Protein AF-A0A0V0TUW4-F1 (afdb_monomer)

InterPro domains:
  IPR000477 Reverse transcriptase domain [PF00078] (14-76)
  IPR000477 Reverse transcriptase domain [PS50878] (1-81)
  IPR043502 DNA/RNA polymerase superfamily [SSF56672] (12-74)

Sequence (81 aa):
MLTGTTYAEFKELKGTPVRICNGVRQGDPLSPLLFCLFIDELIDQLQTSGPGYDFRGSKICVLAFADDLTLLADSAAGLKI

Mean predicted aligned error: 5.82 Å

pLDDT: mean 89.93, std 6.63, range [61.25, 96.25]

Secondary structure (DSSP, 8-state):
---EEE--EETTEE---EEE-S---TT-TTHHHHHHHHHHHHHHHHHHHS--EEETTEEE-EEEETTEEEE--SSTTTT--

Nearest PDB structures (foldseek):
  6dt7-assembly1_B  TM=3.194E-01  e=2.318E+00  Enquatrovirus N4

Organism: NCBI:txid144512

Radius of gyration: 18.42 Å; Cα contacts (8 Å, |Δi|>4): 94; chains: 1; bounding box: 47×25×41 Å

Solvent-accessible surface area (backbone atoms only — not comparable to full-atom values): 5049 Å² total; per-residue (Å²): 119,41,76,54,72,48,59,56,75,56,95,91,45,71,54,72,80,42,75,44,82,72,58,64,51,87,92,44,88,61,31,64,58,57,50,50,60,57,49,48,59,52,50,55,50,43,59,74,72,53,58,32,25,76,56,93,88,42,74,40,27,68,49,78,55,93,94,49,72,46,81,35,40,82,39,78,67,50,67,64,119

Structure (mmCIF, N/CA/C/O backbone):
data_AF-A0A0V0TUW4-F1
#
_entry.id   AF-A0A0V0TUW4-F1
#
loop_
_atom_site.group_PDB
_atom_site.id
_atom_site.type_symbol
_atom_site.label_atom_id
_atom_site.label_alt_id
_atom_site.label_comp_id
_atom_site.label_asym_id
_atom_site.label_entity_id
_atom_site.label_seq_id
_atom_site.pdbx_PDB_ins_code
_atom_site.Cartn_x
_atom_site.Cartn_y
_atom_site.Cartn_z
_atom_site.occupancy
_atom_site.B_iso_or_equiv
_atom_site.auth_seq_id
_atom_site.auth_comp_id
_atom_site.auth_asym_id
_atom_site.auth_atom_id
_atom_site.pdbx_PDB_model_num
ATOM 1 N N . MET A 1 1 ? 6.389 -8.364 -14.174 1.00 61.66 1 MET A N 1
ATOM 2 C CA . MET A 1 1 ? 7.446 -7.854 -13.272 1.00 61.66 1 MET A CA 1
AT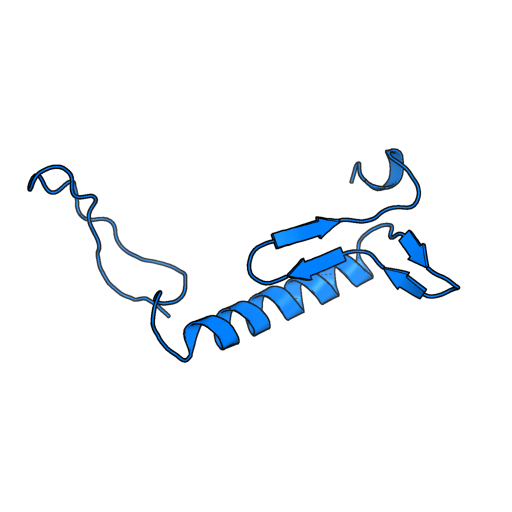OM 3 C C . MET A 1 1 ? 8.465 -7.090 -14.092 1.00 61.66 1 MET A C 1
ATOM 5 O O . MET A 1 1 ? 8.830 -7.567 -15.162 1.00 61.66 1 MET A O 1
ATOM 9 N N . LEU A 1 2 ? 8.906 -5.923 -13.620 1.00 70.06 2 LEU A N 1
ATOM 10 C CA . LEU A 1 2 ? 10.047 -5.233 -14.222 1.00 70.06 2 LEU A CA 1
ATOM 11 C C . LEU A 1 2 ? 11.307 -6.086 -14.052 1.00 70.06 2 LEU A C 1
ATOM 13 O O . LEU A 1 2 ? 11.791 -6.270 -12.941 1.00 70.06 2 LEU A O 1
ATOM 17 N N . THR A 1 3 ? 11.854 -6.575 -15.158 1.00 72.00 3 THR A N 1
ATOM 18 C CA . THR A 1 3 ? 13.173 -7.211 -15.195 1.00 72.00 3 THR A CA 1
ATOM 19 C C . THR A 1 3 ? 14.073 -6.383 -16.100 1.00 72.00 3 THR A C 1
ATOM 21 O O . THR A 1 3 ? 13.713 -6.123 -17.248 1.00 72.00 3 THR A O 1
ATOM 24 N N . GLY A 1 4 ? 15.225 -5.942 -15.598 1.00 85.25 4 GLY A N 1
ATOM 25 C CA . GLY A 1 4 ? 16.159 -5.124 -16.370 1.00 85.25 4 GLY A CA 1
ATOM 26 C C . GLY A 1 4 ? 17.178 -4.398 -15.501 1.00 85.25 4 GLY A C 1
ATOM 27 O O . GLY A 1 4 ? 17.312 -4.676 -14.308 1.00 85.25 4 GLY A O 1
ATOM 28 N N . THR A 1 5 ? 17.879 -3.447 -16.109 1.00 89.69 5 THR A N 1
ATOM 29 C CA . THR A 1 5 ? 18.875 -2.602 -15.447 1.00 89.69 5 THR A CA 1
ATOM 30 C C . THR A 1 5 ? 18.559 -1.142 -15.755 1.00 89.69 5 THR A C 1
ATOM 32 O O . THR A 1 5 ? 18.257 -0.808 -16.899 1.00 89.69 5 THR A O 1
ATOM 35 N N . THR A 1 6 ? 18.616 -0.284 -14.742 1.00 90.44 6 THR A N 1
ATOM 36 C CA . THR A 1 6 ? 18.467 1.174 -14.857 1.00 90.44 6 THR A CA 1
ATOM 37 C C . THR A 1 6 ? 19.746 1.872 -14.387 1.00 90.44 6 THR A C 1
ATOM 39 O O . THR A 1 6 ? 20.682 1.213 -13.945 1.00 90.44 6 THR A O 1
ATOM 42 N N . TYR A 1 7 ? 19.824 3.191 -14.490 1.00 93.62 7 TYR A N 1
ATOM 43 C CA . TYR A 1 7 ? 20.911 4.008 -13.948 1.00 93.62 7 TYR A CA 1
ATOM 44 C C . TYR A 1 7 ? 20.349 5.378 -13.557 1.00 93.62 7 TYR A C 1
ATOM 46 O O . TYR A 1 7 ? 19.380 5.850 -14.150 1.00 93.62 7 TYR A O 1
ATOM 54 N N . ALA A 1 8 ? 20.947 6.025 -12.558 1.00 93.38 8 ALA A N 1
ATOM 55 C CA . ALA A 1 8 ? 20.661 7.431 -12.284 1.00 93.38 8 ALA A CA 1
ATOM 56 C C . ALA A 1 8 ? 21.325 8.304 -13.361 1.00 93.38 8 ALA A C 1
ATOM 58 O O . ALA A 1 8 ? 22.456 8.022 -13.754 1.00 93.38 8 ALA A O 1
ATOM 59 N N . GLU A 1 9 ? 20.650 9.351 -13.831 1.00 94.44 9 GLU A N 1
ATOM 60 C CA . GLU A 1 9 ? 21.189 10.278 -14.831 1.00 94.44 9 GLU A CA 1
ATOM 61 C C . GLU A 1 9 ? 21.063 11.727 -14.346 1.00 94.44 9 GLU A C 1
ATOM 63 O O . GLU A 1 9 ? 19.989 12.154 -13.921 1.00 94.44 9 GLU A O 1
ATOM 68 N N . PHE A 1 10 ? 22.159 12.489 -14.407 1.00 94.25 10 PHE A N 1
ATOM 69 C CA . PHE A 1 10 ? 22.176 13.918 -14.089 1.00 94.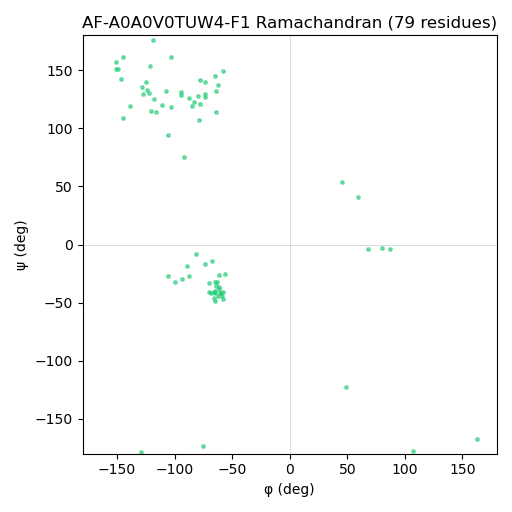25 10 PHE A CA 1
ATOM 70 C C . PHE A 1 10 ? 23.039 14.679 -15.091 1.00 94.25 10 PHE A C 1
ATOM 72 O O . PHE A 1 10 ? 24.240 14.436 -15.175 1.00 94.25 10 PHE A O 1
ATOM 79 N N . LYS A 1 11 ? 22.436 15.631 -15.818 1.00 88.19 11 LYS A N 1
ATOM 80 C CA . LYS A 1 11 ? 23.120 16.447 -16.840 1.00 88.19 11 LYS A CA 1
ATOM 81 C C . LYS A 1 11 ? 24.011 15.591 -17.759 1.00 88.19 11 LYS A C 1
ATOM 83 O O . LYS A 1 11 ? 25.205 15.842 -17.868 1.00 88.19 11 LYS A O 1
ATOM 88 N N . GLU A 1 12 ? 23.419 14.550 -18.350 1.00 90.94 12 GLU A N 1
ATOM 89 C CA . GLU A 1 12 ? 24.057 13.578 -19.262 1.00 90.94 12 GLU A CA 1
ATOM 90 C C . GLU A 1 12 ? 25.100 12.635 -18.629 1.00 90.94 12 GLU A C 1
ATOM 92 O O . GLU A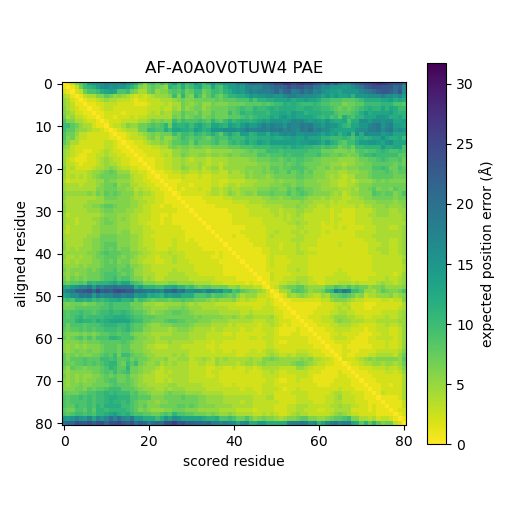 1 12 ? 25.588 11.713 -19.287 1.00 90.94 12 GLU A O 1
ATOM 97 N N . LEU A 1 13 ? 25.417 12.788 -17.339 1.00 92.88 13 LEU A N 1
ATOM 98 C CA . LEU A 1 13 ? 26.245 11.833 -16.607 1.00 92.88 13 LEU A CA 1
ATOM 99 C C . LEU A 1 13 ? 25.385 10.674 -16.111 1.00 92.88 13 LEU A C 1
ATOM 101 O O . LEU A 1 13 ? 24.438 10.872 -15.347 1.00 92.88 13 LEU A O 1
ATOM 105 N N . LYS A 1 14 ? 25.749 9.456 -16.515 1.00 94.62 14 LYS A N 1
ATOM 106 C CA . LYS A 1 14 ? 25.108 8.219 -16.060 1.00 94.62 14 LYS A CA 1
ATOM 107 C C . LYS A 1 14 ? 25.878 7.627 -14.886 1.00 94.62 14 LYS A C 1
ATOM 109 O O . LYS A 1 14 ? 27.099 7.490 -14.935 1.00 94.62 14 LYS A O 1
ATOM 114 N N . GLY A 1 15 ? 25.148 7.281 -13.835 1.00 94.69 15 GLY A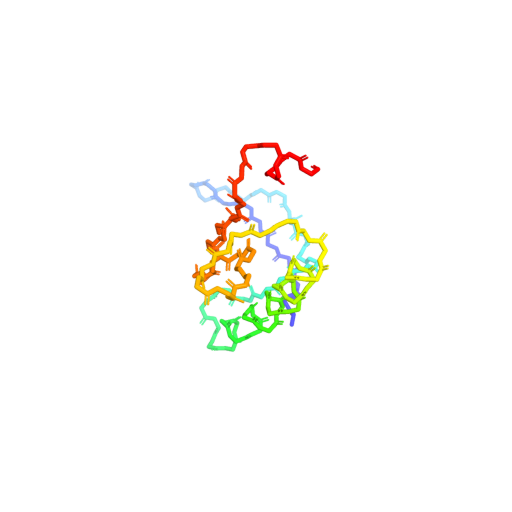 N 1
ATOM 115 C CA . GLY A 1 15 ? 25.663 6.567 -12.676 1.00 94.69 15 GLY A CA 1
ATOM 116 C C . GLY A 1 15 ? 25.897 5.082 -12.954 1.00 94.69 15 GLY A C 1
ATOM 117 O O . GLY A 1 15 ? 25.759 4.592 -14.077 1.00 94.69 15 GLY A O 1
ATOM 118 N N . THR A 1 16 ? 26.236 4.344 -11.901 1.00 96.25 16 THR A N 1
ATOM 119 C CA . THR A 1 16 ? 26.406 2.894 -11.984 1.00 96.25 16 THR A CA 1
ATOM 120 C C . THR A 1 16 ? 25.080 2.193 -12.312 1.00 96.25 16 THR A C 1
ATOM 122 O O . THR A 1 16 ? 24.018 2.631 -11.857 1.00 96.25 16 THR A O 1
ATOM 125 N N . PRO A 1 17 ? 25.109 1.094 -13.089 1.00 94.00 17 PRO A N 1
ATOM 126 C CA . PRO A 1 17 ? 23.903 0.335 -13.386 1.00 94.00 17 PRO A CA 1
ATOM 127 C C . PRO A 1 17 ? 23.299 -0.298 -12.123 1.00 94.00 17 PRO A C 1
ATOM 129 O O . PRO A 1 17 ? 23.993 -0.960 -11.352 1.00 94.00 17 PRO A O 1
ATOM 132 N N . VAL A 1 18 ? 21.990 -0.138 -11.943 1.00 92.62 18 VAL A N 1
ATOM 133 C CA . VAL A 1 18 ? 21.186 -0.705 -10.855 1.00 92.62 18 VAL A CA 1
ATOM 134 C C . VAL A 1 18 ? 20.260 -1.766 -11.432 1.00 92.62 18 VAL A C 1
ATOM 136 O O . VAL A 1 18 ? 19.425 -1.486 -12.295 1.00 92.62 18 VAL A O 1
ATOM 139 N N . ARG A 1 19 ? 20.396 -3.005 -10.960 1.00 93.19 19 ARG A N 1
ATOM 140 C CA . ARG A 1 19 ? 19.518 -4.105 -11.368 1.00 93.19 19 ARG A CA 1
ATOM 141 C C . ARG A 1 19 ? 18.141 -3.941 -10.727 1.00 93.19 19 ARG A C 1
ATOM 143 O O . ARG A 1 19 ? 18.037 -3.780 -9.515 1.00 93.19 19 ARG A O 1
ATOM 150 N N . ILE A 1 20 ? 17.091 -4.023 -11.538 1.00 91.06 20 ILE A N 1
ATOM 151 C CA . ILE A 1 20 ? 15.709 -3.996 -11.061 1.00 91.06 20 ILE A CA 1
ATOM 152 C C . ILE A 1 20 ? 15.318 -5.417 -10.660 1.00 91.06 20 ILE A C 1
ATOM 154 O O . ILE A 1 20 ? 15.347 -6.328 -11.489 1.00 91.06 20 ILE A O 1
ATOM 158 N N . CYS A 1 21 ? 14.977 -5.597 -9.385 1.00 90.38 21 CYS A N 1
ATOM 159 C CA . CYS A 1 21 ? 14.615 -6.902 -8.830 1.00 90.38 21 CYS A CA 1
ATOM 160 C C . CYS A 1 21 ? 13.113 -7.049 -8.566 1.00 90.38 21 CYS A C 1
ATOM 162 O O . CYS A 1 21 ? 12.621 -8.167 -8.610 1.00 90.38 21 CYS A O 1
ATOM 164 N N . ASN A 1 22 ? 12.398 -5.948 -8.307 1.00 87.94 22 ASN A N 1
ATOM 165 C CA . ASN A 1 22 ? 10.984 -5.940 -7.928 1.00 87.94 22 ASN A CA 1
ATOM 166 C C . ASN A 1 22 ? 10.266 -4.716 -8.516 1.00 87.94 22 ASN A C 1
ATOM 168 O O . ASN A 1 22 ? 10.902 -3.717 -8.856 1.00 87.94 22 ASN A O 1
ATOM 172 N N . GLY A 1 23 ? 8.934 -4.791 -8.581 1.00 88.88 23 GLY A N 1
ATOM 173 C CA . GLY A 1 23 ? 8.061 -3.684 -8.972 1.00 88.88 23 GLY A CA 1
ATOM 174 C C . GLY A 1 23 ? 7.437 -3.813 -10.364 1.00 88.88 23 GLY A C 1
ATOM 175 O O . GLY A 1 23 ? 7.599 -4.808 -11.086 1.00 88.88 23 GLY A O 1
ATOM 176 N N . VAL A 1 24 ? 6.691 -2.771 -10.725 1.00 90.69 24 VAL A N 1
ATOM 177 C CA . VAL A 1 24 ? 5.903 -2.659 -11.960 1.00 90.69 24 VAL A CA 1
ATOM 178 C C . VAL A 1 24 ? 6.352 -1.447 -12.779 1.00 90.69 24 VAL A C 1
ATOM 180 O O . VAL A 1 24 ? 6.902 -0.489 -12.238 1.00 90.69 24 VAL A O 1
ATOM 183 N N . ARG A 1 25 ? 6.165 -1.491 -14.102 1.00 88.19 25 ARG A N 1
ATOM 184 C CA . ARG A 1 25 ? 6.659 -0.453 -15.019 1.00 88.19 25 ARG A CA 1
ATOM 185 C C . ARG A 1 25 ? 5.756 0.776 -14.977 1.00 88.19 25 ARG A C 1
ATOM 187 O O . ARG A 1 25 ? 4.582 0.674 -15.317 1.00 88.19 25 ARG A O 1
ATOM 194 N N . GLN A 1 26 ? 6.292 1.943 -14.628 1.00 86.75 26 GLN A N 1
ATOM 195 C CA . GLN A 1 26 ? 5.530 3.191 -14.733 1.00 86.75 26 GLN A CA 1
ATOM 196 C C . GLN A 1 26 ? 5.142 3.473 -16.194 1.00 86.75 26 GLN A C 1
ATOM 198 O O . GLN A 1 26 ? 5.946 3.276 -17.107 1.00 86.75 26 GLN A O 1
ATOM 203 N N . GLY A 1 27 ? 3.897 3.904 -16.404 1.00 89.44 27 GLY A N 1
ATOM 204 C CA . GLY A 1 27 ? 3.325 4.150 -17.733 1.00 89.44 27 GLY A CA 1
ATOM 205 C C . GLY A 1 27 ? 2.844 2.899 -18.479 1.00 89.44 27 GLY A C 1
ATOM 206 O O . GLY A 1 27 ? 2.295 3.030 -19.569 1.00 89.44 27 GLY A O 1
ATOM 207 N N . ASP A 1 28 ? 3.018 1.700 -17.919 1.00 91.50 28 ASP A N 1
ATOM 208 C CA . ASP A 1 28 ? 2.413 0.481 -18.462 1.00 91.50 28 ASP A CA 1
ATOM 209 C 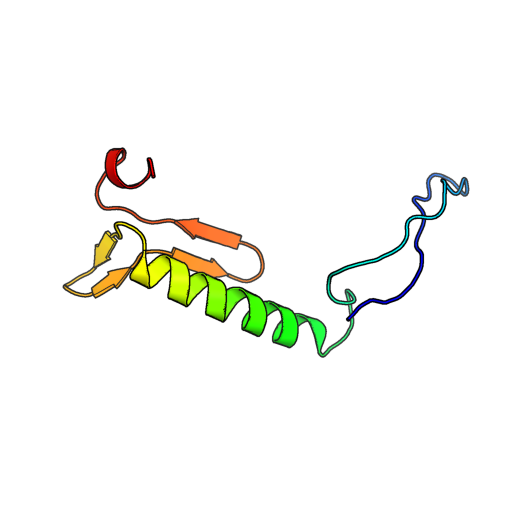C . ASP A 1 28 ? 0.934 0.393 -18.027 1.00 91.50 28 ASP A C 1
ATOM 211 O O . ASP A 1 28 ? 0.663 0.484 -16.824 1.00 91.50 28 ASP A O 1
ATOM 215 N N . PRO A 1 29 ? -0.023 0.206 -18.958 1.00 95.00 29 PRO A N 1
ATOM 216 C CA . PRO A 1 29 ? -1.451 0.135 -18.643 1.00 95.00 29 PRO A CA 1
ATOM 217 C C . PRO A 1 29 ? -1.848 -0.940 -17.621 1.00 95.00 29 PRO A C 1
ATOM 219 O O . PRO A 1 29 ? -2.874 -0.788 -16.962 1.00 95.00 29 PRO A O 1
ATOM 222 N N . LEU A 1 30 ? -1.069 -2.018 -17.472 1.00 93.44 30 LEU A N 1
ATOM 223 C CA . LEU A 1 30 ? -1.366 -3.099 -16.522 1.00 93.44 30 LEU A CA 1
ATOM 224 C C . LEU A 1 30 ? -0.759 -2.874 -15.134 1.00 93.44 30 LEU A C 1
ATOM 226 O O . LEU A 1 30 ? -1.204 -3.484 -14.160 1.00 93.44 30 LEU A O 1
ATOM 230 N N . SER A 1 31 ? 0.241 -2.001 -15.019 1.00 93.38 31 SER A N 1
ATOM 231 C CA . SER A 1 31 ? 0.917 -1.736 -13.747 1.00 93.38 31 SER A CA 1
ATOM 232 C C . SER A 1 31 ? -0.011 -1.244 -12.630 1.00 93.38 31 SER A C 1
ATOM 234 O O . SER A 1 31 ? 0.154 -1.73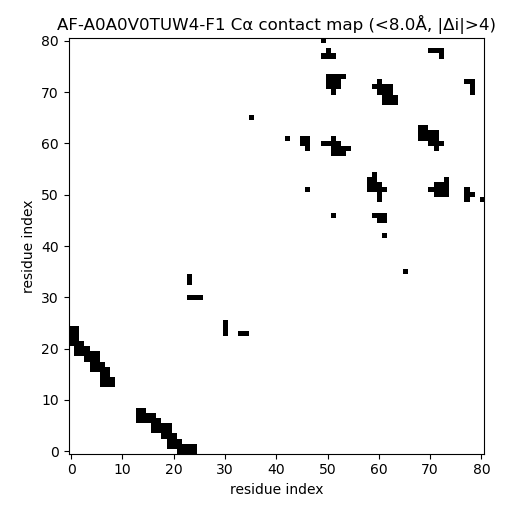9 -11.516 1.00 93.38 31 SER A O 1
ATOM 236 N N . PRO A 1 32 ? -0.994 -0.348 -12.871 1.00 92.31 32 PRO A N 1
ATOM 237 C CA . PRO A 1 32 ? -1.929 0.074 -11.827 1.00 92.31 32 PRO A CA 1
ATOM 238 C C . PRO A 1 32 ? -2.735 -1.089 -11.245 1.00 92.31 32 PRO A C 1
ATOM 240 O O . PRO A 1 32 ? -2.872 -1.191 -10.033 1.00 92.31 32 PRO A O 1
ATOM 243 N N . LEU A 1 33 ? -3.212 -2.010 -12.090 1.00 93.31 33 LEU A N 1
ATOM 244 C CA . LEU A 1 33 ? -3.969 -3.176 -11.630 1.00 93.31 33 LEU A CA 1
ATOM 245 C C . LEU A 1 33 ? -3.099 -4.111 -10.786 1.00 93.31 33 LEU A C 1
ATOM 247 O O . LEU A 1 33 ? -3.517 -4.538 -9.715 1.00 93.31 33 LEU A O 1
ATOM 251 N N . LEU A 1 34 ? -1.882 -4.411 -11.250 1.00 92.75 34 LEU A N 1
ATOM 252 C CA . LEU A 1 34 ? -0.940 -5.250 -10.503 1.00 92.75 34 LEU A CA 1
ATOM 253 C C . LEU A 1 34 ? -0.566 -4.629 -9.153 1.00 92.75 34 LEU A C 1
ATOM 255 O O . LEU A 1 34 ? -0.411 -5.352 -8.173 1.00 92.75 34 LEU A O 1
ATOM 259 N N . PHE A 1 35 ? -0.438 -3.303 -9.101 1.00 91.44 35 PHE A N 1
ATOM 260 C CA . PHE A 1 35 ? -0.219 -2.577 -7.859 1.00 91.44 35 PHE A CA 1
ATOM 261 C C . PHE A 1 35 ? -1.423 -2.706 -6.914 1.00 91.44 35 PHE A C 1
ATOM 263 O O . PHE A 1 35 ? -1.235 -3.083 -5.761 1.00 91.44 35 PHE A O 1
ATOM 270 N N . CYS A 1 36 ? -2.651 -2.488 -7.401 1.00 92.31 36 CYS A N 1
ATOM 271 C CA . CYS A 1 36 ? -3.857 -2.645 -6.584 1.00 92.31 36 CYS A CA 1
ATOM 272 C C . CYS A 1 36 ? -4.002 -4.065 -6.023 1.00 92.31 36 CYS A C 1
ATOM 274 O O . CYS A 1 36 ? -4.276 -4.204 -4.841 1.00 92.31 36 CYS A O 1
ATOM 276 N N . LEU A 1 37 ? -3.764 -5.108 -6.829 1.00 93.06 37 LEU A N 1
ATOM 277 C CA . LEU A 1 37 ? -3.834 -6.503 -6.368 1.00 93.06 37 LEU A CA 1
ATOM 278 C C . LEU A 1 37 ? -2.825 -6.806 -5.254 1.00 93.06 37 LEU A C 1
ATOM 280 O O . LEU A 1 37 ? -3.132 -7.545 -4.328 1.00 93.06 37 LEU A O 1
ATOM 284 N N . PHE A 1 38 ? -1.622 -6.234 -5.340 1.00 92.06 38 PHE A N 1
ATOM 285 C CA . PHE A 1 38 ? -0.615 -6.380 -4.292 1.00 92.06 38 PHE A CA 1
ATOM 286 C C . PHE A 1 38 ? -1.021 -5.662 -2.996 1.00 92.06 38 PHE A C 1
ATOM 288 O O . PHE A 1 38 ? -0.823 -6.194 -1.906 1.00 92.06 38 PHE A O 1
ATOM 295 N N . ILE A 1 39 ? -1.588 -4.457 -3.105 1.00 93.44 39 ILE A N 1
ATOM 296 C CA . ILE A 1 39 ? -2.056 -3.685 -1.947 1.00 93.44 39 ILE A CA 1
ATOM 297 C C . ILE A 1 39 ? -3.303 -4.311 -1.304 1.00 93.44 39 ILE A C 1
ATOM 299 O O . ILE A 1 39 ? -3.434 -4.244 -0.087 1.00 93.44 39 ILE A O 1
ATOM 303 N N . ASP A 1 40 ? -4.184 -4.946 -2.076 1.00 93.81 40 ASP A N 1
ATOM 304 C CA . ASP A 1 40 ? -5.409 -5.590 -1.578 1.00 93.81 40 ASP A CA 1
ATOM 305 C C . ASP A 1 40 ? -5.103 -6.663 -0.517 1.00 93.81 40 ASP A C 1
ATOM 307 O O . ASP A 1 40 ? -5.638 -6.626 0.590 1.00 93.81 40 ASP A O 1
ATOM 311 N N . GLU A 1 41 ? -4.124 -7.535 -0.782 1.00 93.31 41 GLU A N 1
ATOM 312 C CA . GLU A 1 41 ? -3.691 -8.554 0.184 1.00 93.31 41 GLU A CA 1
ATOM 313 C C . GLU A 1 41 ? -3.085 -7.935 1.459 1.00 93.31 41 GLU A C 1
ATOM 315 O O . GLU A 1 41 ? -3.296 -8.434 2.568 1.00 93.31 41 GLU A O 1
ATOM 320 N N . LEU A 1 42 ? -2.366 -6.813 1.334 1.00 91.81 42 LEU A N 1
ATOM 321 C CA . LEU A 1 42 ? -1.866 -6.058 2.486 1.00 91.81 42 LEU A CA 1
ATO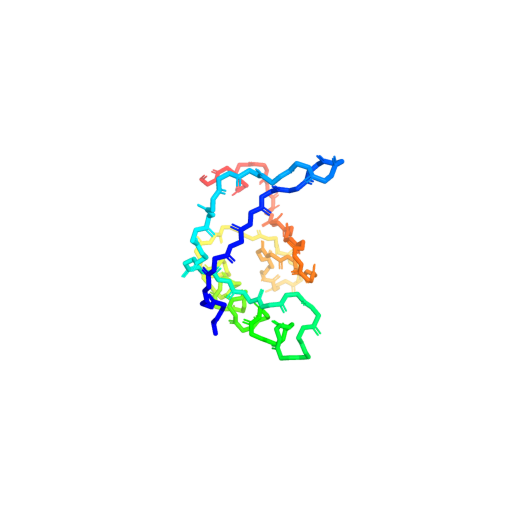M 322 C C . LEU A 1 42 ? -3.019 -5.458 3.309 1.00 91.81 42 LEU A C 1
ATOM 324 O O . LEU A 1 42 ? -2.965 -5.482 4.539 1.00 91.81 42 LEU A O 1
ATOM 328 N N . ILE A 1 43 ? -4.058 -4.932 2.655 1.00 92.69 43 ILE A N 1
ATOM 329 C CA . ILE A 1 43 ? -5.247 -4.379 3.320 1.00 92.69 43 ILE A CA 1
ATOM 330 C C . ILE A 1 43 ? -5.968 -5.470 4.118 1.00 92.69 43 ILE A C 1
ATOM 332 O O . ILE A 1 43 ? -6.287 -5.244 5.287 1.00 92.69 43 ILE A O 1
ATOM 336 N N . ASP A 1 44 ? -6.150 -6.662 3.550 1.00 92.75 44 ASP A N 1
ATOM 337 C CA . ASP A 1 44 ? -6.762 -7.802 4.246 1.00 92.75 44 ASP A CA 1
ATOM 338 C C . ASP A 1 44 ? -5.965 -8.212 5.496 1.00 92.75 44 ASP A C 1
ATOM 340 O O . ASP A 1 44 ? -6.523 -8.462 6.575 1.00 92.75 44 ASP A O 1
ATOM 344 N N . GLN A 1 45 ? -4.634 -8.220 5.398 1.00 91.69 45 GLN A N 1
ATOM 345 C CA . GLN A 1 45 ? -3.761 -8.490 6.541 1.00 91.69 45 GLN A CA 1
ATOM 346 C C . GLN A 1 45 ? -3.865 -7.399 7.617 1.00 91.69 45 GLN A C 1
ATOM 348 O O . GLN A 1 45 ? -3.935 -7.708 8.810 1.00 91.69 45 GLN A O 1
ATOM 353 N N . LEU A 1 46 ? -3.929 -6.121 7.238 1.00 89.88 46 LEU A N 1
ATOM 354 C CA . LEU A 1 46 ? -4.108 -5.011 8.183 1.00 89.88 46 LEU A CA 1
ATOM 355 C C . LEU A 1 46 ? -5.472 -5.075 8.884 1.00 89.88 46 LEU A C 1
ATOM 357 O O . LEU A 1 46 ? -5.569 -4.858 10.095 1.00 89.88 46 LEU A O 1
ATOM 361 N N . GLN A 1 47 ? -6.520 -5.429 8.143 1.00 90.62 47 GLN A N 1
ATOM 362 C CA . GLN A 1 47 ? -7.879 -5.538 8.661 1.00 90.62 47 GLN A CA 1
ATOM 363 C C . GLN A 1 47 ? -8.013 -6.659 9.709 1.00 90.62 47 GLN A C 1
ATOM 365 O O . GLN A 1 47 ? -8.776 -6.523 10.673 1.00 90.62 47 GLN A O 1
ATOM 370 N N . THR A 1 48 ? -7.242 -7.742 9.561 1.00 88.81 48 THR A N 1
ATOM 371 C CA . THR A 1 48 ? -7.245 -8.895 10.479 1.00 88.81 48 THR A CA 1
ATOM 372 C C . THR A 1 48 ? -6.297 -8.756 11.675 1.00 88.81 48 THR A C 1
ATOM 374 O O . THR A 1 48 ? -6.573 -9.343 12.721 1.00 88.81 48 THR A O 1
ATOM 377 N N . SER A 1 49 ? -5.213 -7.982 11.566 1.00 79.81 49 SER A N 1
ATOM 378 C CA . SER A 1 49 ? -4.130 -7.956 12.568 1.00 79.81 49 SER A CA 1
ATOM 379 C C . SER A 1 49 ? -4.175 -6.792 13.567 1.00 79.81 49 SER A C 1
ATOM 381 O O . SER A 1 49 ? -3.754 -6.968 14.710 1.00 79.81 49 SER A O 1
ATOM 383 N N . GLY A 1 50 ? -4.669 -5.612 13.176 1.00 71.44 50 GLY A N 1
ATOM 384 C CA . GLY A 1 50 ? -4.521 -4.386 13.973 1.00 71.44 50 GLY A CA 1
ATOM 385 C C . GLY A 1 50 ? -5.775 -3.949 14.738 1.00 71.44 50 GLY A C 1
ATOM 386 O O . GLY A 1 50 ? -6.887 -4.358 14.394 1.00 71.44 50 GLY A O 1
ATOM 387 N N . PRO A 1 51 ? -5.659 -3.091 15.768 1.00 82.75 51 PRO A N 1
ATOM 388 C CA . PRO A 1 51 ? -6.773 -2.245 16.194 1.00 82.75 51 PRO A CA 1
ATOM 389 C C . PRO A 1 51 ? -7.232 -1.374 15.014 1.00 82.75 51 PRO A C 1
ATOM 391 O O . PRO A 1 51 ? -6.451 -1.051 14.128 1.00 82.75 51 PRO A O 1
ATOM 394 N N . GLY A 1 52 ? -8.516 -1.042 14.988 1.00 91.62 52 GLY A N 1
ATOM 395 C CA . GLY A 1 52 ? -9.114 -0.223 13.938 1.00 91.62 52 GLY A CA 1
ATOM 396 C C . GLY A 1 52 ? -9.905 0.912 14.561 1.00 91.62 52 GLY A C 1
ATOM 397 O O . GLY A 1 52 ? -9.954 1.044 15.784 1.00 91.62 52 GLY A O 1
ATOM 398 N N . TYR A 1 53 ? -10.520 1.717 13.715 1.00 94.31 53 TYR A N 1
ATOM 399 C CA . TYR A 1 53 ? -11.522 2.688 14.113 1.00 94.31 53 TYR A CA 1
ATOM 400 C C . TYR A 1 53 ? -12.919 2.080 13.970 1.00 94.31 53 TYR A C 1
ATOM 402 O O . TYR A 1 53 ? -13.235 1.528 12.910 1.00 94.31 53 TYR A O 1
ATOM 410 N N . ASP A 1 54 ? -13.752 2.154 15.009 1.00 93.75 54 ASP A N 1
ATOM 411 C CA . ASP A 1 54 ? -15.155 1.736 14.908 1.00 93.75 54 ASP A CA 1
ATOM 412 C C . ASP A 1 54 ? -15.981 2.833 14.229 1.00 93.75 54 ASP A C 1
ATOM 414 O O . ASP A 1 54 ? -16.308 3.875 14.804 1.00 93.75 54 ASP A O 1
ATOM 418 N N . PHE A 1 55 ? -16.364 2.567 12.984 1.00 93.44 55 PHE A N 1
ATOM 419 C CA . PHE A 1 55 ? -17.322 3.377 12.263 1.00 93.44 55 PHE A CA 1
ATOM 420 C C . PHE A 1 55 ? -18.672 2.663 12.178 1.00 93.44 55 PHE A C 1
ATOM 422 O O . PHE A 1 55 ? -18.949 1.904 11.247 1.00 93.44 55 PHE A O 1
ATOM 429 N N . ARG A 1 56 ? -19.560 2.975 13.129 1.00 94.38 56 ARG A N 1
ATOM 430 C CA . ARG A 1 56 ? -20.962 2.506 13.157 1.00 94.38 56 AR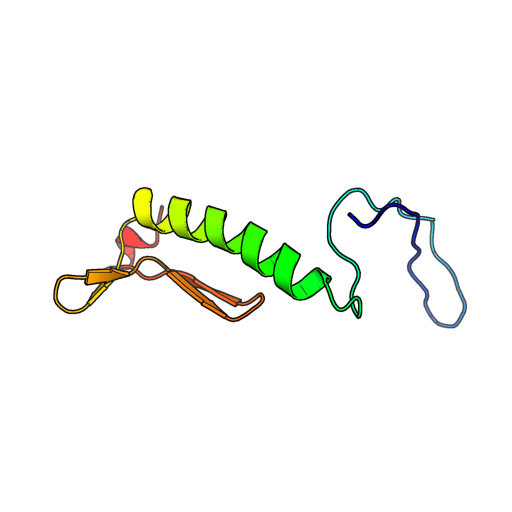G A CA 1
ATOM 431 C C . ARG A 1 56 ? -21.099 0.975 13.182 1.00 94.38 56 ARG A C 1
ATOM 433 O O . ARG A 1 56 ? -21.977 0.425 12.519 1.00 94.38 56 ARG A O 1
ATOM 440 N N . GLY A 1 57 ? -20.253 0.293 13.945 1.00 91.56 57 GLY A N 1
ATOM 441 C CA . GLY A 1 57 ? -20.210 -1.167 14.050 1.00 91.56 57 GLY A CA 1
ATOM 442 C C . GLY A 1 57 ? -19.339 -1.840 12.988 1.00 91.56 57 GLY A C 1
ATOM 443 O O . GLY A 1 57 ? -19.153 -3.055 13.041 1.00 91.56 57 GLY A O 1
ATOM 444 N N . SER A 1 58 ? -18.781 -1.073 12.049 1.00 90.81 58 SER A N 1
ATOM 445 C CA . SER A 1 58 ? -17.795 -1.549 11.084 1.00 90.81 58 SER A CA 1
ATOM 446 C C . SER A 1 58 ? -16.411 -1.083 11.502 1.00 90.81 58 SER A C 1
ATOM 448 O O . SER A 1 58 ? -16.126 0.112 11.538 1.00 90.81 58 SER A O 1
ATOM 450 N N . LYS A 1 59 ? -15.524 -2.035 11.777 1.00 91.88 59 LYS A N 1
ATOM 451 C CA . LYS A 1 59 ? -14.120 -1.744 12.058 1.00 91.88 59 LYS A CA 1
ATOM 452 C C . LYS A 1 59 ? -13.404 -1.367 10.762 1.00 91.88 59 LYS A C 1
ATOM 454 O O . LYS A 1 59 ? -13.441 -2.136 9.805 1.00 91.88 59 LYS A O 1
ATOM 459 N N . ILE A 1 60 ? -12.725 -0.228 10.743 1.00 93.62 60 ILE A N 1
ATOM 460 C CA . ILE A 1 60 ? -11.918 0.237 9.610 1.00 93.62 60 ILE A CA 1
ATOM 461 C C . ILE A 1 60 ? -10.478 0.398 10.090 1.00 93.62 60 ILE A C 1
ATOM 463 O O . ILE A 1 60 ? -10.209 1.243 10.941 1.00 93.62 60 ILE A O 1
ATOM 467 N N . CYS A 1 61 ? -9.552 -0.404 9.566 1.00 93.69 61 CYS A N 1
ATOM 468 C CA . CYS A 1 61 ? -8.138 -0.328 9.955 1.00 93.69 61 CYS A CA 1
ATOM 469 C C . CYS A 1 61 ? -7.312 0.583 9.038 1.00 93.69 61 CYS A C 1
ATOM 471 O O . CYS A 1 61 ? -6.331 1.179 9.480 1.00 93.69 61 CYS A O 1
ATOM 473 N N . VAL A 1 62 ? -7.696 0.697 7.764 1.00 93.44 62 VAL A N 1
ATOM 474 C CA . VAL A 1 62 ? -6.934 1.440 6.758 1.00 93.44 62 VAL A CA 1
ATOM 475 C C . VAL A 1 62 ? -7.857 2.099 5.736 1.00 93.44 62 VAL A C 1
ATOM 477 O O . VAL A 1 62 ? -8.871 1.531 5.336 1.00 93.44 62 VAL A O 1
ATOM 480 N N . LEU A 1 63 ? -7.494 3.306 5.310 1.00 93.12 63 LEU A N 1
ATOM 481 C CA . LEU A 1 63 ? -8.000 3.945 4.097 1.00 93.12 63 LEU A CA 1
ATOM 482 C C . LEU A 1 63 ? -6.884 3.926 3.055 1.00 93.12 63 LEU A C 1
ATOM 484 O O . LEU A 1 63 ? -5.756 4.302 3.371 1.00 93.12 63 LEU A O 1
ATOM 488 N N . ALA A 1 64 ? -7.199 3.502 1.835 1.00 92.81 64 ALA A N 1
ATOM 489 C CA . ALA A 1 64 ? -6.225 3.351 0.762 1.00 92.81 64 ALA A CA 1
ATOM 490 C C . ALA A 1 64 ? -6.635 4.155 -0.472 1.00 92.81 64 ALA A C 1
ATOM 492 O O . ALA A 1 64 ? -7.786 4.086 -0.912 1.00 92.81 64 ALA A O 1
ATOM 493 N N . PHE A 1 65 ? -5.690 4.898 -1.044 1.00 90.62 65 PHE A N 1
ATOM 494 C CA . PHE A 1 65 ? -5.862 5.601 -2.308 1.00 90.62 65 PHE A CA 1
ATOM 495 C C . PHE A 1 65 ? -4.550 5.606 -3.091 1.00 90.62 65 PHE A C 1
ATOM 497 O O . PHE A 1 65 ? -3.616 6.311 -2.730 1.00 90.62 65 PHE A O 1
ATOM 504 N N . ALA A 1 66 ? -4.496 4.835 -4.182 1.00 85.88 66 ALA A N 1
ATOM 505 C CA . ALA A 1 66 ? -3.256 4.605 -4.922 1.00 85.88 66 ALA A CA 1
ATOM 506 C C . ALA A 1 66 ? -2.113 4.210 -3.960 1.00 85.88 66 ALA A C 1
ATOM 508 O O . ALA A 1 66 ? -2.248 3.221 -3.242 1.00 85.88 66 ALA A O 1
ATOM 509 N N . ASP A 1 67 ? -1.008 4.949 -3.947 1.00 87.00 67 ASP A N 1
ATOM 510 C CA . ASP A 1 67 ? 0.150 4.736 -3.080 1.00 87.00 67 ASP A CA 1
ATOM 511 C C . ASP A 1 67 ? 0.007 5.297 -1.654 1.00 87.00 67 ASP A C 1
ATOM 513 O O . ASP A 1 67 ? 0.827 4.965 -0.795 1.00 87.00 67 ASP A O 1
ATOM 517 N N . ASP A 1 68 ? -1.051 6.058 -1.363 1.00 92.31 68 ASP A N 1
ATOM 518 C CA . ASP A 1 68 ? -1.328 6.588 -0.029 1.00 92.31 68 ASP A CA 1
ATOM 519 C C . ASP A 1 68 ? -2.145 5.602 0.821 1.00 92.31 68 ASP A C 1
ATOM 521 O O . ASP A 1 68 ? -3.250 5.183 0.458 1.00 92.31 68 ASP A O 1
ATOM 525 N N . LEU A 1 69 ? -1.629 5.285 2.013 1.00 92.19 69 LEU A N 1
ATOM 526 C CA . LEU A 1 69 ? -2.313 4.489 3.035 1.00 92.19 69 LEU A CA 1
ATOM 527 C C . LEU A 1 69 ? -2.415 5.281 4.343 1.00 92.19 69 LEU A C 1
ATOM 529 O O . LEU 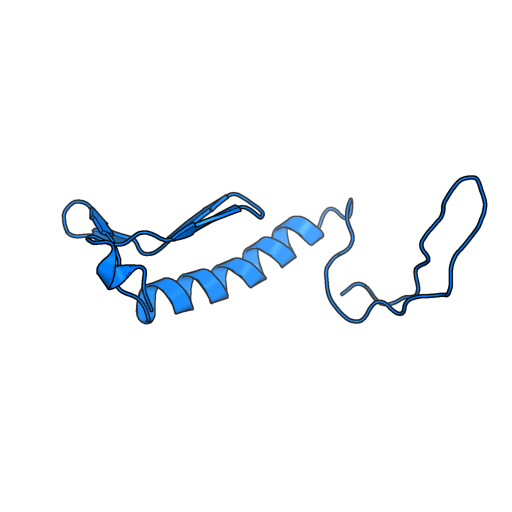A 1 69 ? -1.420 5.790 4.857 1.00 92.19 69 LEU A O 1
ATOM 533 N N . THR A 1 70 ? -3.615 5.348 4.917 1.00 93.12 70 THR A N 1
ATOM 534 C CA . THR A 1 70 ? -3.873 5.972 6.223 1.00 93.12 70 THR A CA 1
ATOM 535 C C . THR A 1 70 ? -4.366 4.922 7.206 1.00 93.12 70 THR A C 1
ATOM 537 O O . THR A 1 70 ? -5.461 4.390 7.039 1.00 93.12 70 THR A O 1
ATOM 540 N N . LEU A 1 71 ? -3.573 4.641 8.241 1.00 92.62 71 LEU A N 1
ATOM 541 C CA . LEU A 1 71 ? -3.967 3.750 9.333 1.00 92.62 71 LEU A CA 1
ATOM 542 C C . LEU A 1 71 ? -4.901 4.464 10.312 1.00 92.62 71 LEU A C 1
ATOM 544 O O . LEU A 1 71 ? -4.707 5.640 10.631 1.00 92.62 71 LEU A O 1
ATOM 548 N N . LEU A 1 72 ? -5.894 3.735 10.809 1.00 93.06 72 LEU A N 1
ATOM 549 C CA . LEU A 1 72 ? -6.915 4.246 11.713 1.00 93.06 72 LEU A CA 1
ATOM 550 C C . LEU A 1 72 ? -6.968 3.416 12.995 1.00 93.06 72 LEU A C 1
ATOM 552 O O . LEU A 1 72 ? -6.901 2.191 12.961 1.00 93.06 72 LEU A O 1
ATOM 556 N N . ALA A 1 73 ? -7.137 4.096 14.125 1.00 93.50 73 ALA A N 1
ATOM 557 C CA . ALA A 1 73 ? -7.339 3.478 15.428 1.00 93.50 73 ALA A CA 1
ATOM 558 C C . ALA A 1 73 ? -8.186 4.394 16.319 1.00 93.50 73 ALA A C 1
ATOM 560 O O . ALA A 1 73 ? -8.090 5.618 16.220 1.00 93.50 73 ALA A O 1
ATOM 561 N N . ASP A 1 74 ? -8.948 3.815 17.247 1.00 93.62 74 ASP A N 1
ATOM 562 C CA . ASP A 1 74 ? -9.752 4.577 18.221 1.00 93.62 74 ASP A CA 1
ATOM 563 C C . ASP A 1 74 ? -8.915 5.358 19.249 1.00 93.62 74 ASP A C 1
ATOM 565 O O . ASP A 1 74 ? -9.424 6.209 19.979 1.00 93.62 74 ASP A O 1
ATOM 569 N N . SER A 1 75 ? -7.618 5.066 19.352 1.00 91.81 75 SER A N 1
ATOM 570 C CA . SER A 1 75 ? -6.726 5.752 20.281 1.00 91.81 75 SER A CA 1
ATOM 571 C C . SER A 1 75 ? -5.290 5.789 19.777 1.00 91.81 75 SER A C 1
ATOM 573 O O . SER A 1 75 ? -4.841 4.922 19.026 1.00 91.81 75 SER A O 1
ATOM 575 N N . ALA A 1 76 ? -4.522 6.755 20.283 1.00 92.19 76 ALA A N 1
ATOM 576 C CA . ALA A 1 76 ? -3.090 6.847 20.013 1.00 92.19 76 ALA A CA 1
ATOM 577 C C . ALA A 1 76 ? -2.308 5.619 20.511 1.00 92.19 76 ALA A C 1
ATOM 579 O O . ALA A 1 76 ? -1.242 5.325 19.982 1.00 92.19 76 ALA A O 1
ATOM 580 N N . ALA A 1 77 ? -2.812 4.917 21.533 1.00 90.56 77 ALA A N 1
ATOM 581 C CA . ALA A 1 77 ? -2.226 3.660 21.991 1.00 90.56 77 ALA A CA 1
ATOM 582 C C . ALA A 1 77 ? -2.451 2.538 20.969 1.00 90.56 77 ALA A C 1
ATOM 584 O O . ALA A 1 77 ? -1.522 1.794 20.692 1.00 90.56 77 ALA A O 1
ATOM 585 N N . GLY A 1 78 ? -3.640 2.466 20.360 1.00 88.75 78 GLY A N 1
ATOM 586 C CA . GLY A 1 78 ? -3.928 1.505 19.293 1.00 88.75 78 GLY A CA 1
ATOM 587 C C . GLY A 1 78 ? -3.062 1.709 18.046 1.00 88.75 78 GLY A C 1
ATOM 588 O O . GLY A 1 78 ? -2.685 0.741 17.406 1.00 88.75 78 GLY A O 1
ATOM 589 N N . LEU A 1 79 ? -2.675 2.947 17.731 1.00 88.19 79 LEU A N 1
ATOM 590 C CA . LEU A 1 79 ? -1.775 3.217 16.602 1.00 88.19 79 LEU A CA 1
ATOM 591 C C . LEU A 1 79 ? -0.312 2.804 16.873 1.00 88.19 79 LEU A C 1
ATOM 593 O O . LEU A 1 79 ? 0.485 2.700 15.945 1.00 88.19 79 LEU A O 1
ATOM 597 N N . LYS A 1 80 ? 0.061 2.591 18.140 1.00 80.38 80 LYS A N 1
ATOM 598 C CA . LYS A 1 80 ? 1.398 2.141 18.549 1.00 80.38 80 LYS A CA 1
ATOM 599 C C . LYS A 1 80 ? 1.409 0.614 18.621 1.00 80.38 80 LYS A C 1
ATOM 601 O O . LYS A 1 80 ? 1.335 0.050 19.711 1.00 80.38 80 LYS A O 1
ATOM 606 N N . ILE A 1 81 ? 1.445 -0.020 17.455 1.00 61.25 81 ILE A N 1
ATOM 607 C CA . ILE A 1 81 ? 1.655 -1.467 17.296 1.00 61.25 81 ILE A CA 1
ATOM 608 C C . ILE A 1 81 ? 3.149 -1.772 17.207 1.00 61.25 81 ILE A C 1
ATOM 610 O O . ILE A 1 81 ? 3.868 -0.967 16.571 1.00 61.25 81 ILE A O 1
#

Foldseek 3Di:
DDFDWDFDDDPNDTHDIDTDDDADDPPDPCRQVVQVVVVVVVLVVQQPPFAADDDPNDGHQWDDDRPDIDGHHPDPVRVVD